Protein AF-A0A645F8D0-F1 (afdb_monomer_lite)

Structure (mmCIF, N/CA/C/O backbone):
data_AF-A0A645F8D0-F1
#
_entry.id   AF-A0A645F8D0-F1
#
loop_
_atom_site.group_PDB
_atom_site.id
_atom_site.type_symbol
_atom_site.label_atom_id
_atom_site.label_alt_id
_atom_site.label_comp_id
_atom_site.label_asym_id
_atom_site.label_entity_id
_atom_site.label_seq_id
_atom_site.pdbx_PDB_ins_code
_atom_site.Cartn_x
_atom_site.Cartn_y
_atom_site.Cartn_z
_atom_site.occupancy
_atom_site.B_iso_or_equiv
_atom_site.auth_seq_id
_atom_site.auth_comp_id
_atom_site.auth_asym_id
_atom_site.auth_atom_id
_atom_site.pdbx_PDB_model_num
ATOM 1 N N . MET A 1 1 ? 2.185 23.098 -6.967 1.00 85.06 1 MET A N 1
ATOM 2 C CA . MET A 1 1 ? 2.593 21.749 -6.529 1.00 85.06 1 MET A CA 1
ATOM 3 C C . MET A 1 1 ? 2.012 21.545 -5.147 1.00 85.06 1 MET A C 1
ATOM 5 O O . MET A 1 1 ? 2.222 22.409 -4.307 1.00 85.06 1 MET A O 1
ATOM 9 N N . GLU A 1 2 ? 1.243 20.485 -4.934 1.00 95.50 2 GLU A N 1
ATOM 10 C CA . GLU A 1 2 ? 0.577 20.212 -3.657 1.00 95.50 2 GLU A CA 1
ATOM 11 C C . GLU A 1 2 ? 0.921 18.786 -3.229 1.00 95.50 2 GLU A C 1
ATOM 13 O O . GLU A 1 2 ? 0.859 17.865 -4.044 1.00 95.50 2 GLU A O 1
ATOM 18 N N . PHE A 1 3 ? 1.306 18.609 -1.967 1.00 94.44 3 PHE A N 1
ATOM 19 C CA . PHE A 1 3 ? 1.503 17.283 -1.394 1.00 94.44 3 PHE A CA 1
ATOM 20 C C . PHE A 1 3 ? 0.150 16.583 -1.231 1.00 94.44 3 PHE A C 1
ATOM 22 O O . PHE A 1 3 ? -0.809 17.202 -0.775 1.00 94.44 3 PHE A O 1
ATOM 29 N N . LYS A 1 4 ? 0.074 15.298 -1.593 1.00 93.75 4 LYS A N 1
ATOM 30 C CA . LYS A 1 4 ? -1.159 14.506 -1.470 1.00 93.75 4 LYS A CA 1
ATOM 31 C C . LYS A 1 4 ? -1.071 13.445 -0.384 1.00 93.75 4 LYS A C 1
ATOM 33 O O . LYS A 1 4 ? -1.937 13.413 0.480 1.00 93.75 4 LYS A O 1
ATOM 38 N N . LEU A 1 5 ?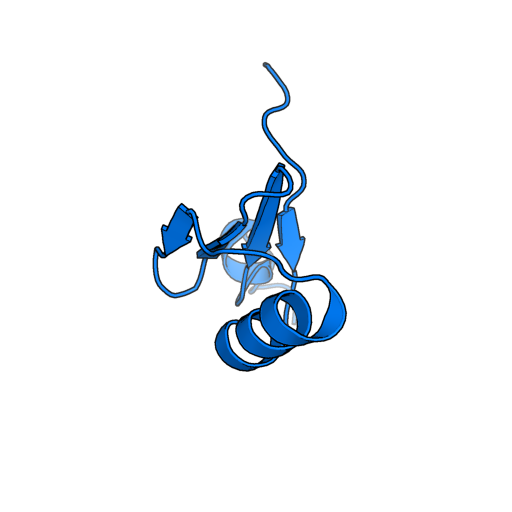 -0.049 12.594 -0.419 1.00 96.31 5 LEU A N 1
ATOM 39 C CA . LEU A 1 5 ? 0.141 11.521 0.557 1.00 96.31 5 LEU A CA 1
ATOM 40 C C . LEU A 1 5 ? 1.577 10.997 0.540 1.00 96.31 5 LEU A C 1
ATOM 42 O O . LEU A 1 5 ? 2.321 11.220 -0.418 1.00 96.31 5 LEU A O 1
ATOM 46 N N . ALA A 1 6 ? 1.951 10.282 1.600 1.00 96.88 6 ALA A N 1
ATOM 47 C CA . ALA A 1 6 ? 3.213 9.556 1.664 1.00 96.88 6 ALA A CA 1
ATOM 48 C C . ALA A 1 6 ? 3.118 8.236 0.882 1.00 96.88 6 ALA A C 1
ATOM 50 O O . ALA A 1 6 ? 2.131 7.510 1.005 1.00 96.88 6 ALA A O 1
ATOM 51 N N . LEU A 1 7 ? 4.160 7.911 0.113 1.00 96.69 7 LEU A N 1
ATOM 52 C CA . LEU A 1 7 ? 4.279 6.651 -0.619 1.00 96.69 7 LEU A CA 1
ATOM 53 C C . LEU A 1 7 ? 5.516 5.890 -0.136 1.00 96.69 7 LEU A C 1
ATOM 55 O O . LEU A 1 7 ? 6.628 6.418 -0.153 1.00 96.69 7 LEU A O 1
ATOM 59 N N . LEU A 1 8 ? 5.305 4.656 0.315 1.00 97.62 8 LEU A N 1
ATOM 60 C CA . LEU A 1 8 ? 6.330 3.784 0.879 1.00 97.62 8 LEU A CA 1
ATOM 61 C C . LEU A 1 8 ? 6.750 2.740 -0.161 1.00 97.62 8 LEU A C 1
ATOM 63 O O . LEU A 1 8 ? 5.917 1.993 -0.670 1.00 97.62 8 LEU A O 1
ATOM 67 N N . SER A 1 9 ? 8.045 2.665 -0.466 1.00 96.56 9 SER A N 1
ATOM 68 C CA . SER A 1 9 ? 8.579 1.593 -1.310 1.00 96.56 9 SER A CA 1
ATOM 69 C C . SER A 1 9 ? 8.555 0.273 -0.543 1.00 96.56 9 SER A C 1
ATOM 71 O O . SER A 1 9 ? 9.062 0.197 0.577 1.00 96.56 9 SER A O 1
ATOM 73 N N . VAL A 1 10 ? 8.023 -0.776 -1.161 1.00 97.56 10 VAL A N 1
ATOM 74 C CA . VAL A 1 10 ? 7.965 -2.130 -0.599 1.00 97.56 10 VAL A CA 1
ATOM 75 C C . VAL A 1 10 ? 8.517 -3.144 -1.595 1.00 97.56 10 VAL A C 1
ATOM 77 O O . VAL A 1 10 ? 8.592 -2.876 -2.790 1.00 97.56 10 VAL A O 1
ATOM 80 N N . LYS A 1 11 ? 8.942 -4.306 -1.092 1.00 96.31 11 LYS A N 1
ATOM 81 C CA . LYS A 1 11 ? 9.471 -5.388 -1.933 1.00 96.31 11 LYS A CA 1
ATOM 82 C C . LYS A 1 11 ? 8.368 -6.227 -2.581 1.00 96.31 11 LYS A C 1
ATOM 84 O O . LYS A 1 11 ? 8.556 -6.682 -3.696 1.00 96.31 11 LYS A O 1
ATOM 89 N N . ASP A 1 12 ? 7.279 -6.465 -1.854 1.00 97.75 12 ASP A N 1
ATOM 90 C CA . ASP A 1 12 ? 6.124 -7.238 -2.312 1.00 97.75 12 ASP A CA 1
ATOM 91 C C . ASP A 1 12 ? 4.859 -6.565 -1.777 1.00 97.75 12 ASP A C 1
ATOM 93 O O . ASP A 1 12 ? 4.655 -6.459 -0.559 1.00 97.75 12 ASP A O 1
ATOM 97 N N . VAL A 1 13 ? 4.022 -6.079 -2.688 1.00 98.06 13 VAL A N 1
ATOM 98 C CA . VAL A 1 13 ? 2.814 -5.330 -2.338 1.00 98.06 13 VAL A CA 1
ATOM 99 C C . VAL A 1 13 ? 1.793 -6.188 -1.586 1.00 98.06 13 VAL A C 1
ATOM 101 O O . VAL A 1 13 ? 1.102 -5.678 -0.706 1.00 98.06 13 VAL A O 1
ATOM 104 N N . ASN A 1 14 ? 1.705 -7.493 -1.861 1.00 98.12 14 ASN A N 1
ATOM 105 C CA . ASN A 1 14 ? 0.728 -8.383 -1.233 1.00 98.12 14 ASN A CA 1
ATOM 106 C C . ASN A 1 14 ? 1.127 -8.737 0.198 1.00 98.12 14 ASN A C 1
ATOM 108 O O . ASN A 1 14 ? 0.270 -8.726 1.086 1.00 98.12 14 ASN A O 1
ATOM 112 N N . VAL A 1 15 ? 2.416 -8.985 0.442 1.00 98.50 15 VAL A N 1
ATOM 113 C CA . VAL A 1 15 ? 2.937 -9.201 1.801 1.00 98.50 15 VAL A CA 1
ATOM 114 C C . VAL A 1 15 ? 2.729 -7.947 2.650 1.00 98.50 15 VAL A C 1
ATOM 116 O O . VAL A 1 15 ? 2.196 -8.025 3.758 1.00 98.50 15 VAL A O 1
ATOM 119 N N . SER A 1 16 ? 3.079 -6.771 2.122 1.00 98.56 16 SER A N 1
ATOM 120 C CA . SER A 1 16 ? 2.867 -5.507 2.832 1.00 98.56 16 SER A CA 1
ATOM 121 C C . SER A 1 16 ? 1.386 -5.189 3.039 1.00 98.56 16 SER A C 1
ATOM 123 O O . SER A 1 16 ? 1.021 -4.685 4.100 1.00 98.56 16 SER A O 1
ATOM 125 N N . LYS A 1 17 ? 0.514 -5.530 2.083 1.00 98.25 17 LYS A N 1
ATOM 126 C CA . LYS A 1 17 ? -0.940 -5.371 2.222 1.00 98.25 17 LYS A CA 1
ATOM 127 C C . LYS A 1 17 ? -1.493 -6.161 3.403 1.00 98.25 17 LYS A C 1
ATOM 129 O O . LYS A 1 17 ? -2.266 -5.601 4.175 1.00 98.25 17 LYS A O 1
ATOM 134 N N . GLN A 1 18 ? -1.052 -7.406 3.591 1.00 98.44 18 GLN A N 1
ATOM 135 C CA . GLN A 1 18 ? -1.433 -8.191 4.770 1.00 98.44 18 GLN A CA 1
ATOM 136 C C . GLN A 1 18 ? -0.879 -7.584 6.059 1.00 98.44 18 GLN A C 1
ATOM 138 O O . GLN A 1 18 ? -1.633 -7.382 7.002 1.00 98.44 18 GLN A O 1
ATOM 143 N N . PHE A 1 19 ? 0.397 -7.192 6.079 1.00 98.69 19 PHE A N 1
ATOM 144 C CA . PHE A 1 19 ? 1.010 -6.555 7.248 1.00 98.69 19 PHE A CA 1
ATOM 145 C C . PHE A 1 19 ? 0.248 -5.303 7.715 1.00 98.69 19 PHE A C 1
ATOM 147 O O . PHE A 1 19 ? -0.079 -5.180 8.895 1.00 98.69 19 PHE A O 1
ATOM 154 N N . TYR A 1 20 ? -0.075 -4.384 6.797 1.00 98.50 20 TYR A N 1
ATOM 155 C CA . TYR A 1 20 ? -0.802 -3.160 7.145 1.00 98.50 20 TYR A CA 1
ATOM 156 C C . TYR A 1 20 ? -2.258 -3.424 7.528 1.00 98.50 20 TYR A C 1
ATOM 158 O O . TYR A 1 20 ? -2.786 -2.754 8.420 1.00 98.50 20 TYR A O 1
ATOM 166 N N . LYS A 1 21 ? -2.893 -4.424 6.915 1.00 98.25 21 LYS A N 1
ATOM 167 C CA . LYS A 1 21 ? -4.242 -4.840 7.290 1.00 98.25 21 LYS A CA 1
ATOM 168 C C . LYS A 1 21 ? -4.281 -5.462 8.686 1.00 98.25 21 LYS A C 1
ATOM 170 O O . LYS A 1 21 ? -5.088 -5.044 9.504 1.00 98.25 21 LYS A O 1
ATOM 175 N N . GLU A 1 22 ? -3.418 -6.429 8.973 1.00 98.50 22 GLU A N 1
ATOM 176 C CA . GLU A 1 22 ? -3.490 -7.233 10.199 1.00 98.50 22 GLU A CA 1
ATOM 177 C C . GLU A 1 22 ? -2.925 -6.514 11.426 1.00 98.50 22 GLU A C 1
ATOM 179 O O . GLU A 1 22 ? -3.503 -6.599 12.506 1.00 98.50 22 GLU A O 1
ATOM 184 N N . LEU A 1 23 ? -1.810 -5.791 11.280 1.00 98.25 23 LEU A N 1
ATOM 185 C CA . LEU A 1 23 ? -1.154 -5.150 12.423 1.00 98.25 23 LEU A CA 1
ATOM 186 C C . LEU A 1 23 ? -1.721 -3.755 12.727 1.00 98.25 23 LEU A C 1
ATOM 188 O O . LEU A 1 23 ? -1.690 -3.314 13.874 1.00 98.25 23 LEU A O 1
ATOM 192 N N . PHE A 1 24 ? -2.239 -3.060 11.709 1.00 97.69 24 PHE A N 1
ATOM 193 C CA . PHE A 1 24 ? -2.663 -1.657 11.815 1.00 97.69 24 PHE A CA 1
ATOM 194 C C . PHE A 1 24 ? -4.119 -1.414 11.409 1.00 97.69 24 PHE A C 1
ATOM 196 O O . PHE A 1 24 ? -4.533 -0.253 11.340 1.00 97.69 24 PHE A O 1
ATOM 203 N N . ASN A 1 25 ? -4.890 -2.474 11.134 1.00 98.06 25 ASN A N 1
ATOM 204 C CA . ASN A 1 25 ? -6.294 -2.398 10.713 1.00 98.06 25 ASN A CA 1
ATOM 205 C C . ASN A 1 25 ? -6.508 -1.446 9.524 1.00 98.06 25 ASN A C 1
ATOM 207 O O . ASN A 1 25 ? -7.487 -0.699 9.477 1.00 98.06 25 ASN A O 1
ATOM 211 N N . GLN A 1 26 ? -5.553 -1.406 8.591 1.00 98.44 26 GLN A N 1
ATOM 212 C CA . GLN A 1 26 ? -5.652 -0.555 7.412 1.00 98.44 26 GLN A CA 1
ATOM 213 C C . GLN A 1 26 ? -6.511 -1.215 6.340 1.00 98.44 26 GLN A C 1
ATOM 215 O O . GLN A 1 26 ? -6.246 -2.339 5.914 1.00 98.44 26 GLN A O 1
ATOM 220 N N . GLU A 1 27 ? -7.502 -0.471 5.857 1.00 98.50 27 GLU A N 1
ATOM 221 C CA . GLU A 1 27 ? -8.364 -0.904 4.763 1.00 98.50 27 GLU A CA 1
ATOM 222 C C . GLU A 1 27 ? -7.843 -0.370 3.434 1.00 98.50 27 GLU A C 1
ATOM 224 O O . GLU A 1 27 ? -7.381 0.769 3.343 1.00 98.50 27 GLU A O 1
ATOM 229 N N . VAL A 1 28 ? -7.932 -1.187 2.390 1.00 98.44 28 VAL A N 1
ATOM 230 C CA . VAL A 1 28 ? -7.552 -0.785 1.033 1.00 98.44 28 VAL A CA 1
ATOM 231 C C . VAL A 1 28 ? -8.670 0.060 0.440 1.00 98.44 28 VAL A C 1
ATOM 233 O O . VAL A 1 28 ? -9.800 -0.407 0.318 1.00 98.44 28 VAL A O 1
ATOM 236 N N . ILE A 1 29 ? -8.347 1.289 0.041 1.00 98.31 29 ILE A N 1
ATOM 237 C CA . ILE A 1 29 ? -9.306 2.212 -0.587 1.00 98.31 29 ILE A CA 1
ATOM 238 C C . ILE A 1 29 ? -9.065 2.383 -2.090 1.00 98.31 29 ILE A C 1
ATOM 240 O O . ILE A 1 29 ? -9.950 2.851 -2.803 1.00 98.31 29 ILE A O 1
ATOM 244 N N . LEU A 1 30 ? -7.884 1.991 -2.578 1.00 98.38 30 LEU A N 1
ATOM 245 C CA . LEU A 1 30 ? -7.559 1.914 -3.999 1.00 98.38 30 LEU A CA 1
ATOM 246 C C . LEU A 1 30 ? -6.467 0.862 -4.220 1.00 98.38 30 LEU A C 1
ATOM 248 O O . LEU A 1 30 ? -5.420 0.922 -3.578 1.00 98.38 30 LEU A O 1
ATOM 252 N N . ASP A 1 31 ? -6.699 -0.070 -5.141 1.00 98.31 31 ASP A N 1
ATOM 253 C CA . ASP A 1 31 ? -5.733 -1.096 -5.548 1.00 98.31 31 ASP A CA 1
ATOM 254 C C . ASP A 1 31 ? -5.483 -0.961 -7.058 1.00 98.31 31 ASP A C 1
ATOM 256 O O . ASP A 1 31 ? -6.397 -1.131 -7.866 1.00 98.31 31 ASP A O 1
ATOM 260 N N . LEU A 1 32 ? -4.257 -0.594 -7.434 1.00 97.25 32 LEU A N 1
ATOM 261 C CA . LEU A 1 32 ? -3.788 -0.477 -8.820 1.00 97.25 32 LEU A CA 1
ATOM 262 C C . LEU A 1 32 ? -2.745 -1.566 -9.135 1.00 97.25 32 LEU A C 1
ATOM 264 O O . LEU A 1 32 ? -1.871 -1.382 -9.986 1.00 97.25 32 LEU A O 1
ATOM 268 N N . GLY A 1 33 ? -2.783 -2.690 -8.415 1.00 96.62 33 GLY A N 1
ATOM 269 C CA . GLY A 1 33 ? -1.802 -3.764 -8.520 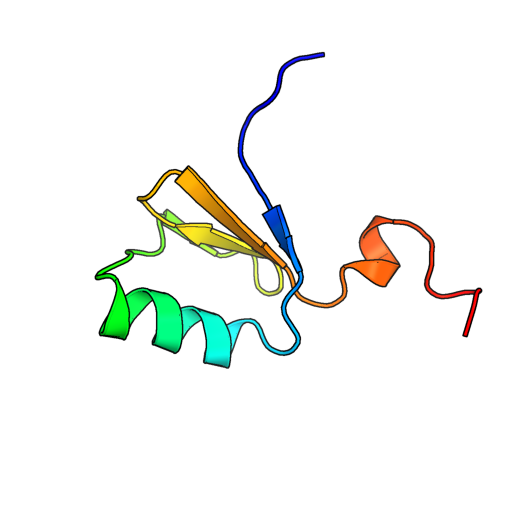1.00 96.62 33 GLY A CA 1
ATOM 270 C C . GLY A 1 33 ? -0.547 -3.448 -7.713 1.00 96.62 33 GLY A C 1
ATOM 271 O O . GLY A 1 33 ? -0.512 -3.662 -6.507 1.00 96.62 33 GLY A O 1
ATOM 272 N N . ARG A 1 34 ? 0.502 -2.930 -8.367 1.00 96.00 34 ARG A N 1
ATOM 273 C CA . ARG A 1 34 ? 1.788 -2.622 -7.701 1.00 96.00 34 ARG A CA 1
ATOM 274 C C . ARG A 1 34 ? 1.726 -1.401 -6.779 1.00 96.00 34 ARG A C 1
ATOM 276 O O . ARG A 1 34 ? 2.647 -1.203 -5.992 1.00 96.00 34 ARG A O 1
ATOM 283 N N . ASN A 1 35 ? 0.667 -0.598 -6.883 1.00 97.62 35 ASN A N 1
ATOM 284 C CA . ASN A 1 35 ? 0.380 0.526 -5.998 1.00 97.62 35 ASN A CA 1
ATOM 285 C C . ASN A 1 35 ? -0.920 0.269 -5.235 1.00 97.62 35 ASN A C 1
ATOM 287 O O . ASN A 1 35 ? -1.945 -0.024 -5.853 1.00 97.62 35 ASN A O 1
ATOM 291 N N . VAL A 1 36 ? -0.890 0.420 -3.915 1.00 98.62 36 VAL A N 1
ATOM 292 C CA . VAL A 1 36 ? -2.071 0.245 -3.061 1.00 98.62 36 VAL A CA 1
ATOM 293 C C . VAL A 1 36 ? -2.162 1.408 -2.087 1.00 98.62 36 VAL A C 1
ATOM 295 O O . VAL A 1 36 ? -1.186 1.719 -1.408 1.00 98.62 36 VAL A O 1
ATOM 298 N N . THR A 1 37 ? -3.333 2.038 -2.002 1.00 98.69 37 THR A N 1
ATOM 299 C CA . THR A 1 37 ? -3.627 3.124 -1.058 1.00 98.69 37 THR A CA 1
ATOM 300 C C . THR A 1 37 ? -4.501 2.619 0.084 1.00 98.69 37 THR A C 1
ATOM 302 O O . THR A 1 37 ? -5.503 1.934 -0.145 1.00 98.69 37 THR A O 1
ATOM 305 N N . PHE A 1 38 ? -4.144 3.005 1.307 1.00 98.75 38 PHE A N 1
ATOM 306 C CA . PHE A 1 38 ? -4.857 2.649 2.529 1.00 98.75 38 PHE A CA 1
ATOM 307 C C . PHE A 1 38 ? -5.676 3.810 3.098 1.00 98.75 38 PHE A C 1
ATOM 309 O O . PHE A 1 38 ? -5.365 4.985 2.887 1.00 98.75 38 PHE A O 1
ATOM 316 N N . SER A 1 39 ? 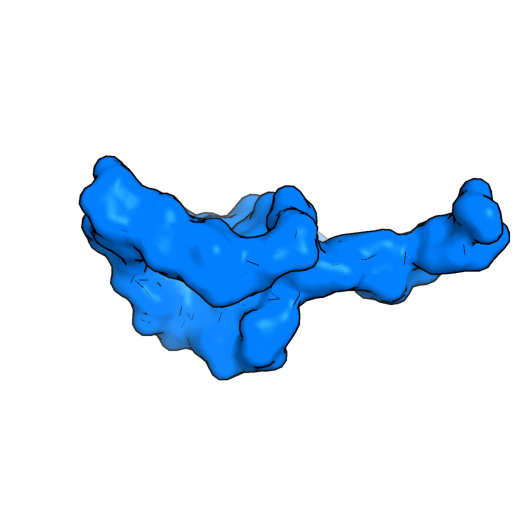-6.702 3.469 3.878 1.00 98.31 39 SER A N 1
ATOM 317 C CA . SER A 1 39 ? -7.599 4.411 4.557 1.00 98.31 39 SER A CA 1
ATOM 318 C C . SER A 1 39 ? -6.884 5.380 5.507 1.00 98.31 39 SER A C 1
ATOM 320 O O . SER A 1 39 ? -7.377 6.483 5.727 1.00 98.31 39 SER A O 1
ATOM 322 N N . GLY A 1 40 ? -5.705 5.022 6.022 1.00 97.38 40 GLY A N 1
ATOM 323 C CA . GLY A 1 40 ? -4.860 5.884 6.853 1.00 97.38 40 GLY A CA 1
ATOM 324 C C . GLY A 1 40 ? -4.102 6.987 6.107 1.00 97.38 40 GLY A C 1
ATOM 325 O O . GLY A 1 40 ? -3.291 7.673 6.724 1.00 97.38 40 GLY A O 1
ATOM 326 N N . GLY A 1 41 ? -4.331 7.175 4.802 1.00 97.38 41 GLY A N 1
ATOM 327 C CA . GLY A 1 41 ? -3.778 8.310 4.052 1.00 97.38 41 GLY A CA 1
ATOM 328 C C . GLY A 1 41 ? -2.340 8.116 3.563 1.00 97.38 41 GLY A C 1
ATOM 329 O O . GLY A 1 41 ? -1.598 9.088 3.420 1.00 97.38 41 GLY A O 1
ATOM 330 N N . PHE A 1 42 ? -1.938 6.874 3.295 1.00 98.56 42 PHE A N 1
ATOM 331 C CA . PHE A 1 42 ? -0.653 6.544 2.675 1.00 98.56 42 PHE A CA 1
ATOM 332 C C . PHE A 1 42 ? -0.817 5.443 1.626 1.00 98.56 42 PHE A C 1
ATOM 334 O O . PHE A 1 42 ? -1.818 4.721 1.608 1.0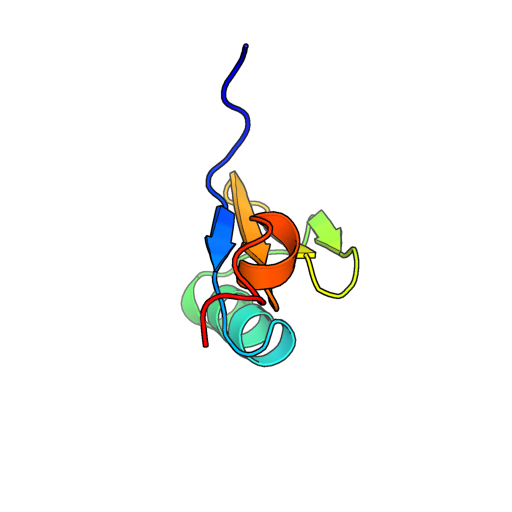0 98.56 42 PHE A O 1
ATOM 341 N N . ALA A 1 43 ? 0.185 5.315 0.760 1.00 98.44 43 ALA A N 1
ATOM 342 C CA . ALA A 1 43 ? 0.254 4.263 -0.242 1.00 98.44 43 ALA A CA 1
ATOM 343 C C . ALA A 1 43 ? 1.542 3.444 -0.113 1.00 98.44 43 ALA A C 1
ATOM 345 O O . ALA A 1 43 ? 2.558 3.929 0.390 1.00 98.44 43 ALA A O 1
ATOM 346 N N . ILE A 1 44 ? 1.504 2.209 -0.603 1.00 98.31 44 ILE A N 1
ATOM 347 C CA . ILE A 1 44 ? 2.675 1.349 -0.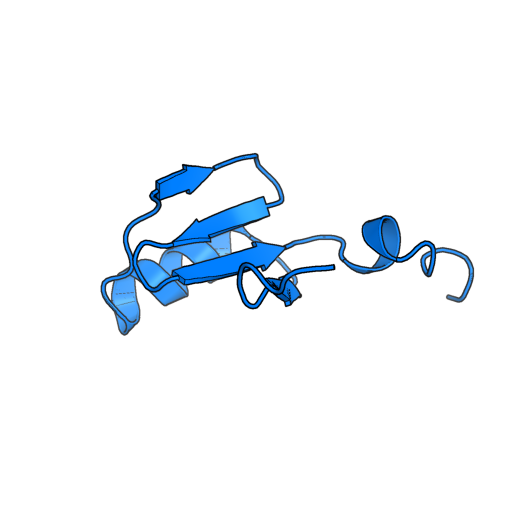798 1.00 98.31 44 ILE A CA 1
ATOM 348 C C . ILE A 1 44 ? 2.900 1.109 -2.290 1.00 98.31 44 ILE A C 1
ATOM 350 O O . ILE A 1 44 ? 1.947 1.106 -3.071 1.00 98.31 44 ILE A O 1
ATOM 354 N N . GLN A 1 45 ? 4.158 0.906 -2.673 1.00 97.69 45 GLN A N 1
ATOM 355 C CA . GLN A 1 45 ? 4.567 0.736 -4.061 1.00 97.69 45 GLN A CA 1
ATOM 356 C C . GLN A 1 45 ? 5.681 -0.300 -4.206 1.00 97.69 45 GLN A C 1
ATOM 358 O O . GLN A 1 45 ? 6.761 -0.134 -3.639 1.00 97.69 45 GLN A O 1
ATOM 363 N N . GLU A 1 46 ? 5.438 -1.317 -5.022 1.00 97.19 46 GLU A N 1
ATOM 364 C CA . GLU A 1 46 ? 6.469 -2.232 -5.520 1.00 97.19 46 GLU A CA 1
ATOM 365 C C . GLU A 1 46 ? 7.172 -1.640 -6.754 1.00 97.19 46 GLU A C 1
ATOM 367 O O . GLU A 1 46 ? 6.608 -0.788 -7.439 1.00 97.19 46 GLU A O 1
ATOM 372 N N . ASP A 1 47 ? 8.408 -2.048 -7.043 1.00 93.44 47 ASP A N 1
ATOM 373 C CA . ASP A 1 47 ? 9.206 -1.528 -8.168 1.00 93.44 47 ASP A CA 1
ATOM 374 C C . ASP A 1 47 ? 9.356 0.003 -8.176 1.00 93.44 47 ASP A C 1
ATOM 376 O O . ASP A 1 47 ? 9.280 0.672 -9.206 1.00 93.44 47 ASP A O 1
ATOM 380 N N . PHE A 1 48 ? 9.597 0.608 -7.013 1.00 90.88 48 PHE A N 1
ATOM 381 C CA . PHE A 1 48 ? 9.743 2.064 -6.916 1.00 90.88 48 PHE A CA 1
ATOM 382 C C . PHE A 1 48 ? 10.901 2.630 -7.768 1.00 90.88 48 PHE A C 1
ATOM 384 O O . PHE A 1 48 ? 10.862 3.781 -8.214 1.00 90.88 48 PHE A O 1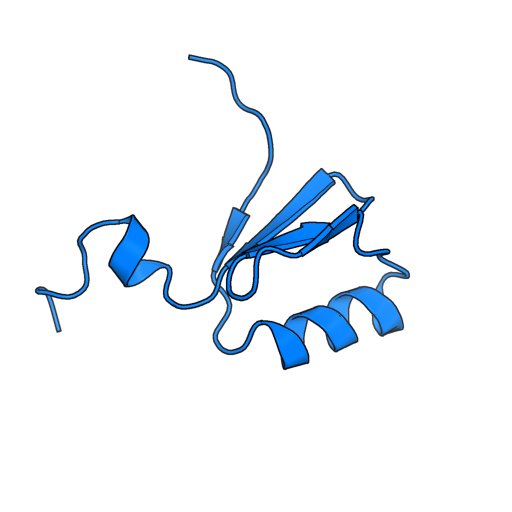
ATOM 391 N N . ALA A 1 49 ? 11.934 1.823 -8.033 1.00 88.38 49 ALA A N 1
ATOM 392 C CA . ALA A 1 49 ? 13.036 2.202 -8.915 1.00 88.38 49 ALA A CA 1
ATOM 393 C C . ALA A 1 49 ? 12.559 2.514 -10.347 1.00 88.38 49 ALA A C 1
ATOM 395 O O . ALA A 1 49 ? 13.040 3.485 -10.937 1.00 88.38 49 ALA A O 1
ATOM 396 N N . TRP A 1 50 ? 11.573 1.769 -10.865 1.00 85.00 50 TRP A N 1
ATOM 397 C CA . TRP A 1 50 ? 10.939 2.011 -12.166 1.00 85.00 50 TRP A CA 1
ATOM 398 C C . TRP A 1 50 ? 10.291 3.400 -12.224 1.00 85.00 50 TRP A C 1
ATOM 400 O O . TRP A 1 50 ? 10.568 4.188 -13.128 1.00 85.00 50 TRP A O 1
ATOM 410 N N . LEU A 1 51 ? 9.512 3.762 -11.198 1.00 82.62 51 LEU A N 1
ATOM 411 C CA . LEU A 1 51 ? 8.830 5.064 -11.113 1.00 82.62 51 LEU A CA 1
ATOM 412 C C . LEU A 1 51 ? 9.781 6.259 -11.043 1.00 82.62 51 LEU A C 1
ATOM 414 O O . LEU A 1 51 ? 9.418 7.368 -11.432 1.00 82.62 51 LEU A O 1
ATOM 418 N N . THR A 1 52 ? 10.981 6.051 -10.507 1.00 85.31 52 THR A N 1
ATOM 419 C CA . THR A 1 52 ? 11.981 7.111 -10.337 1.00 85.31 52 THR A CA 1
ATOM 420 C C . THR A 1 52 ? 13.031 7.124 -11.442 1.00 85.31 52 THR A C 1
ATOM 422 O O . THR A 1 52 ? 13.972 7.917 -11.366 1.00 85.31 52 THR A O 1
ATOM 425 N N . ASN A 1 53 ? 12.870 6.278 -12.469 1.00 84.12 53 ASN A N 1
ATOM 426 C CA . ASN A 1 53 ? 13.827 6.092 -13.558 1.00 84.12 53 ASN A CA 1
ATOM 427 C C . ASN A 1 53 ? 15.245 5.750 -13.048 1.00 84.12 53 ASN A C 1
ATOM 429 O O . ASN A 1 53 ? 16.251 6.213 -13.588 1.00 84.12 53 ASN A O 1
ATOM 433 N N . ARG A 1 54 ? 15.325 4.975 -11.956 1.00 80.06 54 ARG A N 1
ATOM 434 C CA . ARG A 1 54 ? 16.580 4.555 -11.307 1.00 80.06 54 ARG A CA 1
ATOM 435 C C . ARG A 1 54 ? 16.974 3.106 -11.596 1.00 80.06 54 ARG A C 1
ATOM 437 O O . ARG A 1 54 ? 18.001 2.662 -11.099 1.00 80.06 54 ARG A O 1
ATOM 444 N N . GLU A 1 55 ? 16.206 2.378 -12.405 1.00 69.56 55 GLU A N 1
ATOM 445 C CA . GLU A 1 55 ? 16.507 0.978 -12.756 1.00 69.56 55 GLU A CA 1
ATOM 446 C C . GLU A 1 55 ? 17.832 0.799 -13.510 1.00 69.56 55 GLU A C 1
ATOM 448 O O . GLU A 1 55 ? 18.441 -0.258 -13.418 1.00 69.56 55 GLU A O 1
ATOM 453 N N . LEU A 1 56 ? 18.321 1.832 -14.201 1.00 58.47 56 LEU A N 1
ATOM 454 C CA . LEU A 1 56 ? 19.564 1.779 -14.983 1.00 58.47 56 LEU A CA 1
ATOM 455 C C . LEU A 1 56 ? 20.850 1.943 -14.144 1.00 58.47 56 LEU A C 1
ATOM 457 O O . LEU A 1 56 ? 21.930 2.042 -14.721 1.00 58.47 56 LEU A O 1
ATOM 461 N N . MET A 1 57 ? 20.756 2.034 -12.811 1.00 59.25 57 MET A N 1
ATOM 462 C CA . MET A 1 57 ? 21.912 2.276 -11.928 1.00 59.25 57 MET A CA 1
ATOM 463 C C . MET A 1 57 ? 22.414 1.035 -11.169 1.00 59.25 57 MET A C 1
ATOM 465 O O . MET A 1 57 ? 23.281 1.187 -10.309 1.00 59.25 57 MET A O 1
ATOM 469 N N . ASN A 1 58 ? 21.888 -0.158 -11.469 1.00 52.69 58 ASN A N 1
ATOM 470 C CA . ASN A 1 58 ? 22.287 -1.422 -10.836 1.00 52.69 58 ASN A CA 1
ATOM 471 C C . ASN A 1 58 ? 23.045 -2.335 -11.800 1.00 52.69 58 ASN A C 1
ATOM 473 O O . ASN A 1 58 ? 22.578 -2.480 -12.952 1.00 52.69 58 ASN A O 1
#

Foldseek 3Di:
DDDQAAEAEDAAQVVVVCVCCPVPVWDWPDPPPQWTDTPVGYIYGYPVCVVVVNPVPD

Organism: NCBI:txid1076179

pLDDT: mean 93.26, std 10.25, range [52.69, 98.75]

Secondary structure (DSSP, 8-state):
-----EEEE-S-HHHHHHHHHHHH-PPEEEE-SSEEEETTTEEEES-HHHHTT-GGG-

Sequence (58 aa):
MEFKLALLSVKDVNVSKQFYKELFNQEVILDLGRNVTFSGGFAIQEDFAWLTNRELMN

InterPro domains:
  IPR025870 Glyoxalase-like domain [PF12681] (3-55)
  IPR029068 Glyoxalase/Bleomycin resistance protein/Dihydroxybiphenyl dioxygenase [G3DSA:3.10.180.10] (2-57)
  IPR029068 Glyoxalase/Bleomycin resistance protein/Dihydroxybiphenyl dioxygenase [SSF54593] (1-41)

Radius of gyration: 12.19 Å; chains: 1; bounding box: 32×31×27 Å